Protein AF-A0AAJ5WYG4-F1 (afdb_monomer_lite)

Foldseek 3Di:
DDDDDDDDDPPPPPPPPPPPPPPVPPPPPCDPDNVVLCPDPCNVVVVVVVCVVVVVVVVVVCLVVQHWDWDDDPQFIWTAGNVGDIDTPGDHDDDPPPDDDDDDPPDPDDDDDD

Secondary structure (DSSP, 8-state):
--PPP--------------------------SSTHHHHTSTTHHHHHHHHHHHHHHHHHHHHHHTT--EEEEETTEEEEE-TTS-EEEEES-------------------PPP-

pLDDT: mean 73.59, std 15.62, range [41.97, 93.62]

Structure (mmCIF, N/CA/C/O backbone):
data_AF-A0AAJ5WYG4-F1
#
_entry.id   AF-A0AAJ5WYG4-F1
#
loop_
_atom_site.group_PDB
_atom_site.id
_atom_site.type_symbol
_atom_site.label_atom_id
_atom_site.label_alt_id
_atom_site.label_comp_id
_atom_site.label_asym_id
_atom_site.label_entity_id
_atom_site.label_seq_id
_atom_site.pdbx_PDB_ins_code
_atom_site.Cartn_x
_atom_site.Cartn_y
_atom_site.Cartn_z
_atom_site.occupancy
_atom_site.B_iso_or_equiv
_atom_site.auth_seq_id
_atom_site.auth_comp_id
_atom_site.auth_asym_id
_atom_site.auth_atom_id
_atom_site.pdbx_PDB_model_num
ATOM 1 N N . MET A 1 1 ? -17.170 55.492 40.297 1.00 50.03 1 MET A N 1
ATOM 2 C CA . MET A 1 1 ? -16.741 54.134 39.892 1.00 50.03 1 MET A CA 1
ATOM 3 C C . MET A 1 1 ? -16.591 54.115 38.374 1.00 50.03 1 MET A C 1
ATOM 5 O O . MET A 1 1 ? -17.582 54.307 37.685 1.00 50.03 1 MET A O 1
ATOM 9 N N . LYS A 1 2 ? -15.363 54.020 37.845 1.00 47.78 2 LYS A N 1
ATOM 10 C CA . LYS A 1 2 ? -15.080 54.011 36.395 1.00 47.78 2 LYS A CA 1
ATOM 11 C C . LYS A 1 2 ? -14.590 52.613 36.007 1.00 47.78 2 LYS A C 1
ATOM 13 O O . LYS A 1 2 ? -13.572 52.162 36.518 1.00 47.78 2 LYS A O 1
ATOM 18 N N . SER A 1 3 ? -15.332 51.925 35.146 1.00 52.28 3 SER A N 1
ATOM 19 C CA . SER A 1 3 ? -15.020 50.584 34.635 1.00 52.28 3 SER A CA 1
ATOM 20 C C . SER A 1 3 ? -13.840 50.601 33.646 1.00 52.28 3 SER A C 1
ATOM 22 O O . SER A 1 3 ? -13.768 51.518 32.820 1.00 52.28 3 SER A O 1
ATOM 24 N N . PRO A 1 4 ? -12.937 49.601 33.650 1.00 57.28 4 PRO A N 1
ATOM 25 C CA . PRO A 1 4 ? -11.819 49.568 32.714 1.00 57.28 4 PRO A CA 1
ATOM 26 C C . PRO A 1 4 ? -12.264 49.090 31.322 1.00 57.28 4 PRO A C 1
ATOM 28 O O . PRO A 1 4 ? -12.949 48.079 31.165 1.00 57.28 4 PRO A O 1
ATOM 31 N N . LYS A 1 5 ? -11.847 49.832 30.290 1.00 57.03 5 LYS A N 1
ATOM 32 C CA . LYS A 1 5 ? -12.065 49.509 28.873 1.00 57.03 5 LYS A CA 1
ATOM 33 C C . LYS A 1 5 ? -11.207 48.298 28.478 1.00 57.03 5 LYS A C 1
ATOM 35 O O . LYS A 1 5 ? -9.980 48.374 28.510 1.00 57.03 5 LYS A O 1
ATOM 40 N N . LYS A 1 6 ? -11.841 47.194 28.067 1.00 57.78 6 LYS A N 1
ATOM 41 C CA . LYS A 1 6 ? -11.163 46.019 27.492 1.00 57.78 6 LYS A CA 1
ATOM 42 C C . LYS A 1 6 ? -10.549 46.394 26.134 1.00 57.78 6 LYS A C 1
ATOM 44 O O . LYS A 1 6 ? -11.273 46.719 25.196 1.00 57.78 6 LYS A O 1
ATOM 49 N N . LYS A 1 7 ? -9.217 46.355 26.021 1.00 57.75 7 LYS A N 1
ATOM 50 C CA . LYS A 1 7 ? -8.502 46.464 24.738 1.00 57.75 7 LYS A CA 1
ATOM 51 C C . LYS A 1 7 ? -8.724 45.173 23.945 1.00 57.75 7 LYS A C 1
ATOM 53 O O . LYS A 1 7 ? -8.256 44.112 24.341 1.00 57.75 7 LYS A O 1
ATOM 58 N N . ILE A 1 8 ? -9.450 45.266 22.835 1.00 58.16 8 ILE A N 1
ATOM 59 C CA . ILE A 1 8 ? -9.637 44.162 21.888 1.00 58.16 8 ILE A CA 1
ATOM 60 C C . ILE A 1 8 ? -8.329 43.997 21.107 1.00 58.16 8 ILE A C 1
ATOM 62 O O . ILE A 1 8 ? -7.976 44.838 20.279 1.00 58.16 8 ILE A O 1
ATOM 66 N N . LEU A 1 9 ? -7.596 42.923 21.397 1.00 53.19 9 LEU A N 1
ATOM 67 C CA . LEU A 1 9 ? -6.399 42.527 20.665 1.00 53.19 9 LEU A CA 1
ATOM 68 C C . LEU A 1 9 ? -6.826 42.026 19.274 1.00 53.19 9 LEU A C 1
ATOM 70 O O . LEU A 1 9 ? -7.353 40.923 19.131 1.00 53.19 9 LEU A O 1
ATOM 74 N N . LYS A 1 10 ? -6.639 42.851 18.239 1.00 51.38 10 LYS A N 1
ATOM 75 C CA . LYS A 1 10 ? -6.858 42.444 16.845 1.00 51.38 10 LYS A CA 1
ATOM 76 C C . LYS A 1 10 ? -5.777 41.426 16.465 1.00 51.38 10 LYS A C 1
ATOM 78 O O . LYS A 1 10 ? -4.656 41.812 16.155 1.00 51.38 10 LYS A O 1
ATOM 83 N N . LYS A 1 11 ? -6.106 40.128 16.495 1.00 52.16 11 LYS A N 1
ATOM 84 C CA . LYS A 1 11 ? -5.281 39.074 15.885 1.00 52.16 11 LYS A CA 1
ATOM 85 C C . LYS A 1 11 ? -5.208 39.332 14.380 1.00 52.16 11 LYS A C 1
ATOM 87 O O . LYS A 1 11 ? -6.171 39.114 13.646 1.00 52.16 11 LYS A O 1
ATOM 92 N N . SER A 1 12 ? -4.064 39.835 13.942 1.00 49.62 12 SER A N 1
ATOM 93 C CA . SER A 1 12 ? -3.643 39.917 12.551 1.00 49.62 12 SER A CA 1
ATOM 94 C C . SER A 1 12 ? -3.673 38.514 11.942 1.00 49.62 12 SER A C 1
ATOM 96 O O . SER A 1 12 ? -2.867 37.651 12.275 1.00 49.62 12 SER A O 1
ATOM 98 N N . ARG A 1 13 ? -4.641 38.270 11.053 1.00 53.75 13 ARG A N 1
ATOM 99 C CA . ARG A 1 13 ? -4.639 37.100 10.171 1.00 53.75 13 ARG A CA 1
ATOM 100 C C . ARG A 1 13 ? -3.466 37.267 9.209 1.00 53.75 13 ARG A C 1
ATOM 102 O O . ARG A 1 13 ? -3.569 38.018 8.239 1.00 53.75 13 ARG A O 1
ATOM 109 N N . SER A 1 14 ? -2.345 36.612 9.497 1.00 55.81 14 SER A N 1
ATOM 110 C CA . SER A 1 14 ? -1.275 36.429 8.525 1.00 55.81 14 SER A CA 1
ATOM 111 C C . SER A 1 14 ? -1.871 35.689 7.329 1.00 55.81 14 SER A C 1
ATOM 113 O O . SER A 1 14 ? -2.260 34.525 7.405 1.00 55.81 14 SER A O 1
ATOM 115 N N . ARG A 1 15 ? -2.018 36.409 6.215 1.00 54.75 15 ARG A N 1
ATOM 116 C CA . ARG A 1 15 ? -2.315 35.819 4.913 1.00 54.75 15 ARG A CA 1
ATOM 117 C C . ARG A 1 15 ? -1.108 34.964 4.539 1.00 54.75 15 ARG A C 1
ATOM 119 O O . ARG A 1 15 ? -0.155 35.478 3.957 1.00 54.75 15 ARG A O 1
ATOM 126 N N . LEU A 1 16 ? -1.132 33.679 4.895 1.00 58.66 16 LEU A N 1
ATOM 127 C CA . LEU A 1 16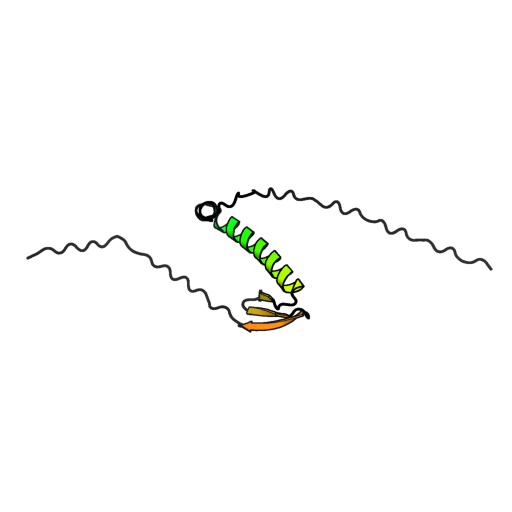 ? -0.290 32.694 4.232 1.00 58.66 16 LEU A CA 1
ATOM 128 C C . LEU A 1 16 ? -0.687 32.724 2.756 1.00 58.66 16 LEU A C 1
ATOM 130 O O . LEU A 1 16 ? -1.738 32.219 2.366 1.00 58.66 16 LEU A O 1
ATOM 134 N N . LYS A 1 17 ? 0.136 33.395 1.946 1.00 53.12 17 LYS A N 1
ATOM 135 C CA . LYS A 1 17 ? 0.131 33.232 0.499 1.00 53.12 17 LYS A CA 1
ATOM 136 C C . LYS A 1 17 ? 0.457 31.765 0.248 1.00 53.12 17 LYS A C 1
ATOM 138 O O . LYS A 1 17 ? 1.612 31.363 0.364 1.00 53.12 17 LYS A O 1
ATOM 143 N N . GLY A 1 18 ? -0.576 30.974 -0.029 1.00 46.84 18 GLY A N 1
ATOM 144 C CA . GLY A 1 18 ? -0.423 29.632 -0.562 1.00 46.84 18 GLY A CA 1
ATOM 145 C C . GLY A 1 18 ? 0.423 29.735 -1.821 1.00 46.84 18 GLY A C 1
ATOM 146 O O . GLY A 1 18 ? -0.003 30.301 -2.825 1.00 46.84 18 GLY A O 1
ATOM 147 N N . ARG A 1 19 ? 1.663 29.263 -1.726 1.00 51.03 19 ARG A N 1
ATOM 148 C CA . ARG A 1 19 ? 2.535 29.038 -2.868 1.00 51.03 19 ARG A CA 1
ATOM 149 C C . ARG A 1 19 ? 1.895 27.887 -3.635 1.00 51.03 19 ARG A C 1
ATOM 151 O O . ARG A 1 19 ? 2.098 26.733 -3.278 1.00 51.03 19 ARG A O 1
ATOM 158 N N . ILE A 1 20 ? 1.059 28.215 -4.617 1.00 54.22 20 ILE A N 1
ATOM 159 C CA . ILE A 1 20 ? 0.544 27.250 -5.586 1.00 54.22 20 ILE A CA 1
ATOM 160 C C . ILE A 1 20 ? 1.769 26.802 -6.375 1.00 54.22 20 ILE A C 1
ATOM 162 O O . ILE A 1 20 ? 2.241 27.492 -7.277 1.00 54.22 20 ILE A O 1
ATOM 166 N N . GLN A 1 21 ? 2.364 25.694 -5.942 1.00 51.75 21 GLN A N 1
ATOM 167 C CA . GLN A 1 21 ? 3.281 24.951 -6.780 1.00 51.75 21 GLN A CA 1
ATOM 168 C C . GLN A 1 21 ? 2.413 24.399 -7.906 1.00 51.75 21 GLN A C 1
ATOM 170 O O . GLN A 1 21 ? 1.632 23.476 -7.695 1.00 51.75 21 GLN A O 1
ATOM 175 N N . HIS A 1 22 ? 2.484 25.027 -9.079 1.00 41.97 22 HIS A N 1
ATOM 176 C CA . HIS A 1 22 ? 2.071 24.388 -10.318 1.00 41.97 22 HIS A CA 1
ATOM 177 C C . HIS A 1 22 ? 2.994 23.181 -10.508 1.00 41.97 22 HIS A C 1
ATOM 179 O O . HIS A 1 22 ? 4.046 23.284 -11.131 1.00 41.97 22 HIS A O 1
ATOM 185 N N . SER A 1 23 ? 2.629 22.046 -9.912 1.00 50.38 23 SER A N 1
ATOM 186 C CA . SER A 1 23 ? 3.061 20.751 -10.410 1.00 50.38 23 SER A CA 1
ATOM 187 C C . SER A 1 23 ? 2.519 20.679 -11.828 1.00 50.38 23 SER A C 1
ATOM 189 O O . SER A 1 23 ? 1.303 20.662 -12.029 1.00 50.38 23 SER A O 1
ATOM 191 N N . SER A 1 24 ? 3.408 20.751 -12.809 1.00 52.16 24 SER A N 1
ATOM 192 C CA . SER A 1 24 ? 3.105 20.458 -14.200 1.00 52.16 24 SER A CA 1
ATOM 193 C C . SER A 1 24 ? 2.625 19.013 -14.262 1.00 52.16 24 SER A C 1
ATOM 195 O O . SER A 1 24 ? 3.427 18.101 -14.442 1.00 52.16 24 SER A O 1
ATOM 197 N N . SER A 1 25 ? 1.333 18.789 -14.027 1.00 55.19 25 SER A N 1
ATOM 198 C CA . SER A 1 25 ? 0.713 17.489 -14.213 1.00 55.19 25 SER A CA 1
ATOM 199 C C . SER A 1 25 ? 0.819 17.183 -15.700 1.00 55.19 25 SER A C 1
ATOM 201 O O . SER A 1 25 ? 0.023 17.691 -16.493 1.00 55.19 25 SER A O 1
ATOM 203 N N . ARG A 1 26 ? 1.847 16.421 -16.088 1.00 58.97 26 ARG A N 1
ATOM 204 C CA . ARG A 1 26 ? 1.870 15.730 -17.374 1.00 58.97 26 ARG A CA 1
ATOM 205 C C . ARG A 1 26 ? 0.618 14.863 -17.380 1.00 58.97 26 ARG A C 1
ATOM 207 O O . ARG A 1 26 ? 0.526 13.877 -16.658 1.00 58.97 26 ARG A O 1
ATOM 214 N N . GLN A 1 27 ? -0.399 15.316 -18.103 1.00 58.69 27 GLN A N 1
ATOM 215 C CA . GLN A 1 27 ? -1.613 14.548 -18.316 1.00 58.69 27 GLN A CA 1
ATOM 216 C C . GLN A 1 27 ? -1.249 13.446 -19.304 1.00 58.69 27 GLN A C 1
ATOM 218 O O . GLN A 1 27 ? -1.302 13.646 -20.514 1.00 58.69 27 GLN A O 1
ATOM 223 N N . TYR A 1 28 ? -0.798 12.308 -18.784 1.00 59.00 28 TYR A N 1
ATOM 224 C CA . TYR A 1 28 ? -0.674 11.101 -19.582 1.00 59.00 28 TYR A CA 1
ATOM 225 C C . TYR A 1 28 ? -2.096 10.687 -19.969 1.00 59.00 28 TYR A C 1
ATOM 227 O O . TYR A 1 28 ? -2.920 10.372 -19.108 1.00 59.00 28 TYR A O 1
ATOM 235 N N . LEU A 1 29 ? -2.418 10.778 -21.261 1.00 57.16 29 LEU A N 1
ATOM 236 C CA . LEU A 1 29 ? -3.614 10.157 -21.816 1.00 57.16 29 LEU A CA 1
ATOM 237 C C . LEU A 1 29 ? -3.403 8.651 -21.692 1.00 57.16 29 LEU A C 1
ATOM 239 O O . LEU A 1 29 ? -2.723 8.052 -22.513 1.00 57.16 29 LEU A O 1
ATOM 243 N N . VAL A 1 30 ? -3.924 8.069 -20.615 1.00 56.47 30 VAL A N 1
ATOM 244 C CA . VAL A 1 30 ? -3.864 6.628 -20.386 1.00 56.47 30 VAL A CA 1
ATOM 245 C C . VAL A 1 30 ? -4.748 5.973 -21.447 1.00 56.47 30 VAL A C 1
ATOM 247 O O . VAL A 1 30 ? -5.978 6.073 -21.399 1.00 56.47 30 VAL A O 1
ATOM 250 N N . SER A 1 31 ? -4.117 5.376 -22.454 1.00 60.34 31 S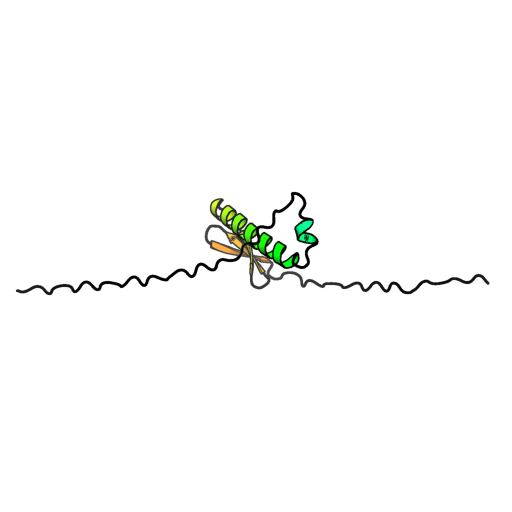ER A N 1
ATOM 251 C CA . SER A 1 31 ? -4.753 4.443 -23.379 1.00 60.34 31 SER A CA 1
ATOM 252 C C . SER A 1 31 ? -5.336 3.264 -22.582 1.00 60.34 31 SER A C 1
ATOM 254 O O . SER A 1 31 ? -4.940 2.999 -21.449 1.00 60.34 31 SER A O 1
ATOM 256 N N . ARG A 1 32 ? -6.361 2.585 -23.121 1.00 64.19 32 ARG A N 1
ATOM 257 C CA . ARG A 1 32 ? -7.042 1.479 -22.407 1.00 64.19 32 ARG A CA 1
ATOM 258 C C . ARG A 1 32 ? -6.089 0.353 -21.990 1.00 64.19 32 ARG A C 1
ATOM 260 O O . ARG A 1 32 ? -6.379 -0.321 -21.006 1.00 64.19 32 ARG A O 1
ATOM 267 N N . ASP A 1 33 ? -4.991 0.203 -22.720 1.00 71.75 33 ASP A N 1
ATOM 268 C CA . ASP A 1 33 ? -3.907 -0.718 -22.423 1.00 71.75 33 ASP A CA 1
ATOM 269 C C . ASP A 1 33 ? -2.717 0.118 -21.945 1.00 71.75 33 ASP A C 1
ATOM 271 O O . ASP A 1 33 ? -2.248 0.996 -22.658 1.00 71.75 33 ASP A O 1
ATOM 275 N N . PHE A 1 34 ? -2.242 -0.118 -20.722 1.00 73.00 34 PHE A N 1
ATOM 276 C CA . PHE A 1 34 ? -1.196 0.671 -20.050 1.00 73.00 34 PHE A CA 1
ATOM 277 C C . PHE A 1 34 ? 0.202 0.580 -20.708 1.00 73.00 34 PHE A C 1
ATOM 279 O O . PHE A 1 34 ? 1.190 0.997 -20.103 1.00 73.00 34 PHE A O 1
ATOM 286 N N . SER A 1 35 ? 0.296 0.076 -21.943 1.00 77.00 35 SER A N 1
ATOM 287 C CA . SER A 1 35 ? 1.540 -0.141 -22.690 1.00 77.00 35 SER A CA 1
ATOM 288 C C . SER A 1 35 ? 2.369 1.133 -22.827 1.00 77.00 35 SER A C 1
ATOM 290 O O . SER A 1 35 ? 3.577 1.113 -22.618 1.00 77.00 35 SER A O 1
ATOM 292 N N . ASP A 1 36 ? 1.715 2.270 -23.074 1.00 72.56 36 ASP A N 1
ATOM 293 C CA . ASP A 1 36 ? 2.402 3.553 -23.271 1.00 72.56 36 ASP A CA 1
A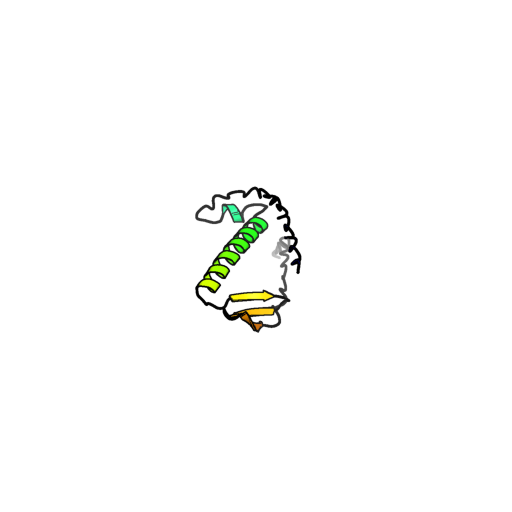TOM 294 C C . ASP A 1 36 ? 3.124 4.039 -22.002 1.00 72.56 36 ASP A C 1
ATOM 296 O O . ASP A 1 36 ? 4.078 4.815 -22.074 1.00 72.56 36 ASP A O 1
ATOM 300 N N . VAL A 1 37 ? 2.659 3.603 -20.826 1.00 74.81 37 VAL A N 1
ATOM 301 C CA . VAL A 1 37 ? 3.272 3.931 -19.536 1.00 74.81 37 VAL A CA 1
ATOM 302 C C . VAL A 1 37 ? 4.411 2.965 -19.224 1.00 74.81 37 VAL A C 1
ATOM 304 O O . VAL A 1 37 ? 5.451 3.413 -18.746 1.00 74.81 37 VAL A O 1
ATOM 307 N N . GLU A 1 38 ? 4.232 1.672 -19.505 1.00 75.88 38 GLU A N 1
ATOM 308 C CA . GLU A 1 38 ? 5.198 0.609 -19.193 1.00 75.88 38 GLU A CA 1
ATOM 309 C C . GLU A 1 38 ? 6.472 0.676 -20.046 1.00 75.88 38 GLU A C 1
ATOM 311 O O . GLU A 1 38 ? 7.558 0.431 -19.524 1.00 75.88 38 GLU A O 1
ATOM 316 N N . ASP A 1 39 ? 6.358 1.076 -21.315 1.00 80.44 39 ASP A N 1
ATOM 317 C CA . ASP A 1 39 ? 7.492 1.158 -22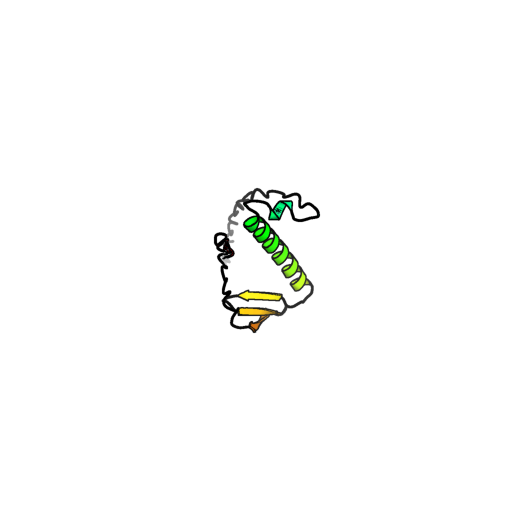.248 1.00 80.44 39 ASP A CA 1
ATOM 318 C C . ASP A 1 39 ? 8.309 2.461 -22.117 1.00 80.44 39 ASP A C 1
ATOM 320 O O . ASP A 1 39 ? 9.310 2.654 -22.813 1.00 80.44 39 ASP A O 1
ATOM 324 N N . SER A 1 40 ? 7.896 3.384 -21.242 1.00 80.88 40 SER A N 1
ATOM 325 C CA . SER A 1 40 ? 8.582 4.667 -21.062 1.00 80.88 40 SER A CA 1
ATOM 326 C C . SER A 1 40 ? 9.822 4.550 -20.165 1.00 80.88 40 SER A C 1
ATOM 328 O O . SER A 1 40 ? 9.852 3.785 -19.205 1.00 80.88 40 SER A O 1
ATOM 330 N N . GLU A 1 41 ? 10.853 5.359 -20.424 1.00 82.25 41 GLU A N 1
ATOM 331 C CA . GLU A 1 41 ? 12.050 5.413 -19.561 1.00 82.25 41 GLU A CA 1
ATOM 332 C C . GLU A 1 41 ? 11.699 5.815 -18.112 1.00 82.25 41 GLU A C 1
ATOM 334 O O . GLU A 1 41 ? 12.318 5.342 -17.158 1.00 82.25 41 GLU A O 1
ATOM 339 N N . ASP A 1 42 ? 10.642 6.620 -17.957 1.00 83.75 42 ASP A N 1
ATOM 340 C CA . ASP A 1 42 ? 10.106 7.103 -16.681 1.00 83.75 42 ASP A CA 1
ATOM 341 C C . ASP A 1 42 ? 8.997 6.186 -16.110 1.00 83.75 42 ASP A C 1
ATOM 343 O O . ASP A 1 42 ? 8.328 6.556 -15.138 1.00 83.75 42 ASP A O 1
ATOM 347 N N . ALA A 1 43 ? 8.778 4.991 -16.680 1.00 83.81 43 ALA A N 1
ATOM 348 C CA . ALA A 1 43 ? 7.651 4.106 -16.357 1.00 83.81 43 ALA A CA 1
ATOM 349 C C . ALA A 1 43 ? 7.496 3.876 -14.854 1.00 83.81 43 ALA A C 1
ATOM 351 O O . ALA A 1 43 ? 6.404 3.986 -14.294 1.00 83.81 43 ALA A O 1
ATOM 352 N N . PHE A 1 44 ? 8.611 3.610 -14.174 1.00 84.62 44 PHE A N 1
ATOM 353 C CA . PHE A 1 44 ? 8.621 3.375 -12.737 1.00 84.62 44 PHE A CA 1
ATOM 354 C C . PHE A 1 44 ? 8.101 4.579 -11.940 1.00 84.62 44 PHE A C 1
ATOM 356 O O . PHE A 1 44 ? 7.328 4.406 -10.995 1.00 84.62 44 PHE A O 1
ATOM 363 N N . GLU A 1 45 ? 8.498 5.798 -12.309 1.00 87.06 45 GLU A N 1
ATOM 364 C CA . GLU A 1 45 ? 8.060 7.013 -11.618 1.00 87.06 45 GLU A CA 1
ATOM 365 C C . GLU A 1 45 ? 6.576 7.283 -11.862 1.00 87.06 45 GLU A C 1
ATOM 367 O O . GLU A 1 45 ? 5.838 7.578 -10.917 1.00 87.06 45 GLU A O 1
ATOM 372 N N . ILE A 1 46 ? 6.124 7.097 -13.104 1.00 85.88 46 ILE A N 1
ATOM 373 C CA . ILE A 1 46 ? 4.725 7.290 -13.496 1.00 85.88 46 ILE A CA 1
ATOM 374 C C . ILE A 1 46 ? 3.827 6.280 -12.773 1.00 85.88 46 ILE A C 1
ATOM 376 O O . ILE A 1 46 ? 2.846 6.667 -12.137 1.00 85.88 46 ILE A O 1
ATOM 380 N N . ILE A 1 47 ? 4.180 4.992 -12.797 1.00 86.50 47 ILE A N 1
ATOM 381 C CA . ILE A 1 47 ? 3.430 3.932 -12.107 1.00 86.50 47 ILE A CA 1
ATOM 382 C C . ILE A 1 47 ? 3.388 4.203 -10.604 1.00 86.50 47 ILE A C 1
ATOM 384 O O . ILE A 1 47 ? 2.341 4.054 -9.973 1.00 86.50 47 ILE A O 1
ATOM 388 N N . LYS A 1 48 ? 4.499 4.652 -10.014 1.00 88.06 48 LYS A N 1
ATOM 389 C CA . LYS A 1 48 ? 4.558 5.005 -8.594 1.00 88.06 48 LYS A CA 1
ATOM 390 C C . LYS A 1 48 ? 3.623 6.166 -8.251 1.00 88.06 48 LYS A C 1
ATOM 392 O O . LYS A 1 48 ? 2.951 6.115 -7.218 1.00 88.06 48 LYS A O 1
ATOM 397 N N . GLU A 1 49 ? 3.556 7.200 -9.085 1.00 88.88 49 GLU A N 1
ATOM 398 C CA . GLU A 1 49 ? 2.642 8.330 -8.887 1.00 88.88 49 GLU A CA 1
ATOM 399 C C . GLU A 1 49 ? 1.172 7.905 -9.035 1.00 88.88 49 GLU A C 1
ATOM 401 O O . GLU A 1 49 ? 0.334 8.232 -8.184 1.00 88.88 49 GLU A O 1
ATOM 406 N N . LEU A 1 50 ? 0.860 7.104 -10.056 1.00 87.62 50 LEU A N 1
ATOM 407 C CA . LEU A 1 50 ? -0.473 6.537 -10.270 1.00 87.62 50 LEU A CA 1
ATOM 408 C C . LEU A 1 50 ? -0.905 5.652 -9.093 1.00 87.62 50 LEU A C 1
ATOM 410 O O . LEU A 1 50 ? -1.992 5.831 -8.546 1.00 87.62 50 LEU A O 1
ATOM 414 N N . ALA A 1 51 ? -0.032 4.763 -8.623 1.00 88.81 51 ALA A N 1
ATOM 415 C CA . ALA A 1 51 ? -0.300 3.926 -7.458 1.00 88.81 51 ALA A CA 1
ATOM 416 C C . ALA A 1 51 ? -0.514 4.767 -6.188 1.00 88.81 51 ALA A C 1
ATOM 418 O O . ALA A 1 51 ? -1.415 4.487 -5.396 1.00 88.81 51 ALA A O 1
ATOM 419 N N . ALA A 1 52 ? 0.266 5.837 -5.996 1.00 88.69 52 ALA A N 1
ATOM 420 C CA . ALA A 1 52 ? 0.118 6.724 -4.846 1.00 88.69 52 ALA A CA 1
ATOM 421 C C . ALA A 1 52 ? -1.210 7.499 -4.866 1.00 88.69 52 ALA A C 1
ATOM 423 O O . ALA A 1 52 ? -1.828 7.693 -3.815 1.00 88.69 52 ALA A O 1
ATOM 424 N N . THR A 1 53 ? -1.652 7.962 -6.036 1.00 90.38 53 THR A N 1
ATOM 425 C CA . THR A 1 53 ? -2.933 8.669 -6.183 1.00 90.38 53 THR A CA 1
ATOM 426 C C . THR A 1 53 ? -4.116 7.719 -6.009 1.00 90.38 53 THR A C 1
ATOM 428 O O . THR A 1 53 ? -4.987 7.995 -5.182 1.00 90.38 53 THR A O 1
ATOM 431 N N . ALA A 1 54 ? -4.101 6.565 -6.679 1.00 89.88 54 ALA A N 1
ATOM 432 C CA . ALA A 1 54 ? -5.120 5.528 -6.534 1.00 89.88 54 ALA A CA 1
ATOM 433 C C . ALA A 1 54 ? -5.221 5.026 -5.086 1.00 89.88 54 ALA A C 1
ATOM 435 O O . ALA A 1 54 ? -6.313 4.961 -4.522 1.00 89.88 54 ALA A O 1
ATOM 436 N N . GLY A 1 55 ? -4.078 4.767 -4.444 1.00 90.88 55 GLY A N 1
ATOM 437 C CA . GLY A 1 55 ? -4.014 4.347 -3.048 1.00 90.88 55 GLY A CA 1
ATOM 438 C C . GLY A 1 55 ? -4.637 5.370 -2.097 1.00 90.88 55 GLY A C 1
ATOM 439 O O . GLY A 1 55 ? -5.398 4.994 -1.210 1.00 90.88 55 GLY A O 1
ATOM 440 N N . LYS A 1 56 ? -4.391 6.674 -2.292 1.00 90.81 56 LYS A N 1
ATOM 441 C CA . LYS A 1 56 ? -5.024 7.730 -1.478 1.00 90.81 56 LYS A CA 1
ATOM 442 C C . LYS A 1 56 ? -6.545 7.740 -1.635 1.00 90.81 56 LYS A C 1
ATOM 444 O O . LYS A 1 56 ? -7.236 7.833 -0.619 1.00 90.81 56 LYS A O 1
ATOM 449 N N . SER A 1 57 ? -7.044 7.631 -2.866 1.00 93.00 57 SER A N 1
ATOM 450 C CA . SER A 1 57 ? -8.482 7.611 -3.160 1.00 93.00 57 SER A CA 1
ATOM 451 C C . SER A 1 57 ? -9.165 6.388 -2.556 1.00 93.00 57 SER A C 1
ATOM 453 O O . SER A 1 57 ? -10.060 6.546 -1.728 1.00 93.00 57 SER A O 1
ATOM 455 N N . ALA A 1 58 ? -8.662 5.185 -2.850 1.00 90.75 58 ALA A N 1
ATOM 456 C CA . ALA A 1 58 ? -9.194 3.931 -2.314 1.00 90.75 58 ALA A CA 1
ATOM 457 C C . ALA A 1 58 ? -9.229 3.946 -0.784 1.00 90.75 58 ALA A C 1
ATOM 459 O O . ALA A 1 58 ? -10.179 3.517 -0.131 1.00 90.75 58 ALA A O 1
ATOM 460 N N . ALA A 1 59 ? -8.189 4.506 -0.181 1.00 88.62 59 ALA A N 1
ATOM 461 C CA . ALA A 1 59 ? -8.089 4.545 1.252 1.00 88.62 59 ALA A CA 1
ATOM 462 C C . ALA A 1 59 ? -9.050 5.614 1.848 1.00 88.62 59 ALA A C 1
ATOM 464 O O . ALA A 1 59 ? -9.558 5.414 2.951 1.00 88.62 59 ALA A O 1
ATOM 465 N N . ALA A 1 60 ? -9.323 6.730 1.165 1.00 90.06 60 ALA A N 1
ATOM 466 C CA . ALA A 1 60 ? -10.355 7.687 1.583 1.00 90.06 60 ALA A CA 1
ATOM 467 C C . ALA A 1 60 ? -11.768 7.082 1.497 1.00 90.06 60 ALA A C 1
ATOM 469 O O . ALA A 1 60 ? -12.563 7.254 2.423 1.00 90.06 60 ALA A O 1
ATOM 470 N N . GLU A 1 61 ? -12.047 6.324 0.437 1.00 91.31 61 GLU A N 1
ATOM 471 C CA . GLU A 1 61 ? -13.303 5.591 0.249 1.00 91.31 61 GLU A CA 1
ATOM 472 C C . GLU A 1 61 ? -13.509 4.531 1.331 1.00 91.31 61 GLU A C 1
ATOM 474 O O . GLU A 1 61 ? -14.561 4.505 1.965 1.00 91.31 61 GLU A O 1
ATOM 479 N N . ALA A 1 62 ? -12.483 3.728 1.633 1.00 91.31 62 ALA A N 1
ATOM 480 C CA . ALA A 1 62 ? -12.534 2.742 2.712 1.00 91.31 62 ALA A CA 1
ATOM 481 C C . ALA A 1 62 ? -12.897 3.387 4.059 1.00 91.31 62 ALA A C 1
ATOM 483 O O . ALA A 1 62 ? -13.749 2.880 4.786 1.00 91.31 62 ALA A O 1
ATOM 484 N N . LYS A 1 63 ? -12.317 4.557 4.366 1.00 88.38 63 LYS A N 1
ATOM 485 C CA . LYS A 1 63 ? -12.655 5.310 5.582 1.00 88.38 63 LYS A CA 1
ATOM 486 C C . LYS A 1 63 ? -14.114 5.774 5.582 1.00 88.38 63 LYS A C 1
ATOM 488 O O . LYS A 1 63 ? -14.772 5.679 6.613 1.00 88.38 63 LYS A O 1
ATOM 493 N N . ALA A 1 64 ? -14.611 6.280 4.454 1.00 90.62 64 ALA A N 1
ATOM 494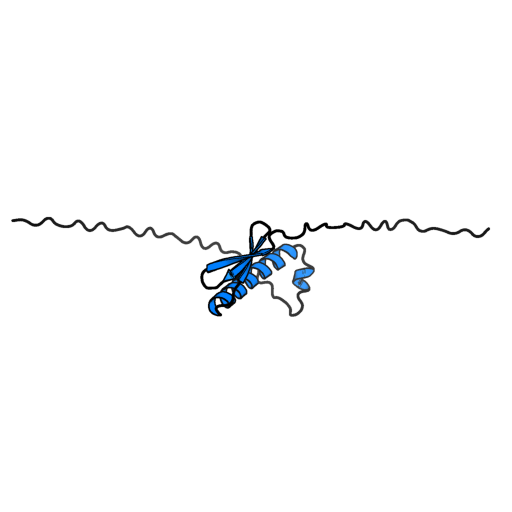 C CA . ALA A 1 64 ? -16.004 6.705 4.321 1.00 90.62 64 ALA A CA 1
ATOM 495 C C . ALA A 1 64 ? -16.985 5.525 4.440 1.00 90.62 64 ALA A C 1
ATOM 497 O O . ALA A 1 64 ? -18.057 5.677 5.019 1.00 90.62 64 ALA A O 1
ATOM 498 N N . ALA A 1 65 ? -16.592 4.348 3.951 1.00 93.06 65 ALA A N 1
ATOM 499 C CA . ALA A 1 65 ? -17.358 3.109 4.040 1.00 93.06 65 ALA A CA 1
ATOM 500 C C . ALA A 1 65 ? -17.269 2.418 5.415 1.00 93.06 65 ALA A C 1
ATOM 502 O O . ALA A 1 65 ? -17.916 1.394 5.621 1.00 93.06 65 ALA A O 1
ATOM 503 N N . GLY A 1 66 ? -16.468 2.937 6.354 1.00 92.31 66 GLY A N 1
ATOM 504 C CA . GLY A 1 66 ? -16.250 2.290 7.651 1.00 92.31 66 GLY A CA 1
ATOM 505 C C . GLY A 1 66 ? -15.502 0.958 7.541 1.00 92.31 66 GLY A C 1
ATOM 506 O O . GLY A 1 66 ? -15.672 0.085 8.389 1.00 92.31 66 GLY A O 1
ATOM 507 N N . LEU A 1 67 ? -14.679 0.791 6.506 1.00 92.62 67 LEU A N 1
ATOM 508 C CA . LEU A 1 67 ? -13.849 -0.389 6.308 1.00 92.62 67 LEU A CA 1
ATOM 509 C C . LEU A 1 67 ? -12.466 -0.188 6.944 1.00 92.62 67 LEU A C 1
ATOM 511 O O . LEU A 1 67 ? -11.917 0.921 6.898 1.00 92.62 67 LEU A O 1
ATOM 515 N N . PRO A 1 68 ? -11.876 -1.245 7.526 1.00 92.31 68 PRO A N 1
ATOM 516 C CA . PRO A 1 68 ? -10.502 -1.191 7.992 1.00 92.31 68 PRO A CA 1
ATOM 517 C C . PRO A 1 68 ? -9.533 -1.054 6.809 1.00 92.31 68 PRO A C 1
ATOM 519 O O . PRO A 1 68 ? -9.810 -1.486 5.689 1.00 92.31 68 PRO A O 1
ATOM 522 N N . ARG A 1 69 ? -8.382 -0.428 7.055 1.00 92.19 69 ARG A N 1
ATOM 523 C CA . ARG A 1 69 ? -7.347 -0.140 6.054 1.00 92.19 69 ARG A CA 1
ATOM 524 C C . ARG A 1 69 ? -6.076 -0.885 6.418 1.00 92.19 69 ARG A C 1
ATOM 526 O O . ARG A 1 69 ? -5.610 -0.775 7.546 1.00 92.19 69 ARG A O 1
ATOM 533 N N . THR A 1 70 ? -5.487 -1.582 5.459 1.00 91.56 70 THR A N 1
ATOM 534 C CA . THR A 1 70 ? -4.191 -2.249 5.621 1.00 91.56 70 THR A CA 1
ATOM 535 C C . THR A 1 70 ? -3.079 -1.423 4.993 1.00 91.56 70 THR A C 1
ATOM 537 O O . THR A 1 70 ? -3.200 -1.008 3.840 1.00 91.56 70 THR A O 1
ATOM 540 N N . PHE A 1 71 ? -1.985 -1.199 5.715 1.00 89.75 71 PHE A N 1
ATOM 541 C CA . PHE A 1 71 ? -0.797 -0.532 5.179 1.00 89.75 71 PHE A CA 1
ATOM 542 C C . PHE A 1 71 ? 0.479 -1.019 5.863 1.00 89.75 71 PHE A C 1
ATOM 544 O O . PHE A 1 71 ? 0.440 -1.630 6.926 1.00 89.75 71 PHE A O 1
ATOM 551 N N . VAL A 1 72 ? 1.623 -0.730 5.245 1.00 90.00 72 VAL A N 1
ATOM 552 C CA . VAL A 1 72 ? 2.941 -1.066 5.791 1.00 90.00 72 VAL A CA 1
ATOM 553 C C . VAL A 1 72 ? 3.511 0.131 6.552 1.00 90.00 72 VAL A C 1
ATOM 555 O O . VAL A 1 72 ? 3.518 1.250 6.033 1.00 90.00 72 VAL A O 1
ATOM 558 N N . ARG A 1 73 ? 4.014 -0.100 7.767 1.00 88.50 73 ARG A N 1
ATOM 559 C CA . ARG A 1 73 ? 4.783 0.868 8.567 1.00 88.50 73 ARG A CA 1
ATOM 560 C C . ARG A 1 73 ? 5.877 0.110 9.317 1.00 88.50 73 ARG A C 1
ATOM 562 O O . ARG A 1 73 ? 5.600 -0.950 9.862 1.00 88.50 73 ARG A O 1
ATOM 569 N N . ASP A 1 74 ? 7.103 0.631 9.321 1.00 87.62 74 ASP A N 1
ATOM 570 C CA . ASP A 1 74 ? 8.239 0.069 10.074 1.00 87.62 74 ASP A CA 1
ATOM 571 C C . ASP A 1 74 ? 8.419 -1.453 9.887 1.00 87.62 74 ASP A C 1
ATOM 573 O O . ASP A 1 74 ? 8.571 -2.212 10.839 1.00 87.62 74 ASP A O 1
ATOM 577 N N . ASN A 1 75 ? 8.364 -1.905 8.627 1.00 85.81 75 ASN A N 1
ATOM 578 C CA . ASN A 1 75 ? 8.472 -3.314 8.219 1.00 85.81 75 ASN A CA 1
ATOM 579 C C . ASN A 1 75 ? 7.365 -4.257 8.736 1.00 85.81 75 ASN A C 1
ATOM 581 O O . ASN A 1 75 ? 7.493 -5.476 8.630 1.00 85.81 75 ASN A O 1
ATOM 585 N N . SER A 1 76 ? 6.275 -3.694 9.256 1.00 88.12 76 SER A N 1
ATOM 586 C CA . SER A 1 76 ? 5.099 -4.415 9.741 1.00 88.12 76 SER A CA 1
ATOM 587 C C . SER A 1 76 ? 3.874 -4.106 8.882 1.00 88.12 76 SER A C 1
ATOM 589 O O . SER A 1 76 ? 3.718 -2.993 8.370 1.00 88.12 76 SER A O 1
ATOM 591 N N . ILE A 1 77 ? 2.982 -5.084 8.743 1.00 90.00 77 ILE A N 1
ATOM 592 C CA . ILE A 1 77 ? 1.659 -4.914 8.138 1.00 90.00 77 ILE A CA 1
ATOM 593 C C . ILE A 1 77 ? 0.686 -4.527 9.251 1.00 90.00 77 ILE A C 1
ATOM 595 O O . ILE A 1 77 ? 0.456 -5.299 10.181 1.00 90.00 77 ILE A O 1
ATOM 599 N N . ILE A 1 78 ? 0.102 -3.336 9.144 1.00 91.94 78 ILE A N 1
ATOM 600 C CA . ILE A 1 78 ? -0.844 -2.780 10.111 1.00 91.94 78 ILE A CA 1
ATOM 601 C C . ILE A 1 78 ? -2.247 -2.773 9.507 1.00 91.94 78 ILE A C 1
ATOM 603 O O . ILE A 1 78 ? -2.454 -2.261 8.406 1.00 91.94 78 ILE A O 1
ATOM 607 N N . LEU A 1 79 ? -3.214 -3.291 10.260 1.00 93.56 79 LEU A N 1
ATOM 608 C CA . LEU A 1 79 ? -4.645 -3.120 10.051 1.00 93.56 79 LEU A CA 1
ATOM 609 C C . LEU A 1 79 ? -5.144 -1.975 10.932 1.00 93.56 79 LEU A C 1
ATOM 611 O O . LEU A 1 79 ? -5.096 -2.058 12.155 1.00 93.56 79 LEU A O 1
ATOM 615 N N . GLN A 1 80 ? -5.633 -0.902 10.325 1.00 93.38 80 GLN A N 1
ATOM 616 C CA . GLN A 1 80 ? -6.232 0.224 11.030 1.00 93.38 80 GLN A CA 1
ATOM 617 C C . GLN A 1 80 ? -7.749 0.198 10.871 1.00 93.38 80 GLN A C 1
ATOM 619 O O . GLN A 1 80 ? -8.271 0.307 9.761 1.00 93.38 80 GLN A O 1
ATOM 624 N N . TYR A 1 81 ? -8.456 0.108 11.988 1.00 93.25 81 TYR A N 1
ATOM 625 C CA . TYR A 1 81 ? -9.910 0.159 12.040 1.00 93.25 81 TYR A CA 1
ATOM 626 C C . TYR A 1 81 ? -10.430 1.608 11.945 1.00 93.25 81 TYR A C 1
ATOM 628 O O . TYR A 1 81 ? -9.695 2.563 12.220 1.00 93.25 81 TYR A O 1
ATOM 636 N N . PRO A 1 82 ? -11.711 1.814 11.585 1.00 89.38 82 PRO A N 1
ATOM 637 C CA . PRO A 1 82 ? -12.308 3.150 11.486 1.00 89.38 82 PRO A CA 1
ATOM 638 C C . PRO A 1 82 ? -12.324 3.940 12.803 1.00 89.38 82 PRO A C 1
ATOM 640 O O . PRO A 1 82 ? -12.351 5.170 12.774 1.00 89.38 82 PRO A O 1
ATOM 643 N N . ASP A 1 83 ? -12.304 3.248 13.947 1.00 90.81 83 ASP A N 1
ATOM 644 C CA . ASP A 1 83 ? -12.229 3.840 15.289 1.00 90.81 83 ASP A CA 1
ATOM 645 C C . ASP A 1 83 ? -10.808 4.302 15.667 1.00 90.81 83 ASP A C 1
ATOM 647 O O . ASP A 1 83 ? -10.611 4.908 16.721 1.00 90.81 83 ASP A O 1
ATOM 651 N N . GLY A 1 84 ? -9.824 4.054 14.797 1.00 86.94 84 GLY A N 1
ATOM 652 C CA . GLY A 1 84 ? -8.426 4.416 14.992 1.00 86.94 84 GLY A CA 1
ATOM 653 C C . GLY A 1 84 ? -7.601 3.361 15.725 1.00 86.94 84 GLY A C 1
ATOM 654 O O . GLY A 1 84 ? -6.417 3.604 15.955 1.00 86.94 84 GLY A O 1
ATOM 655 N N . LYS A 1 85 ? -8.173 2.200 16.076 1.00 92.44 85 LYS A N 1
ATOM 656 C CA . LYS A 1 85 ? -7.377 1.080 16.590 1.00 92.44 85 LYS A CA 1
ATOM 657 C C . LYS A 1 85 ? -6.469 0.538 15.495 1.00 92.44 85 LYS A C 1
ATOM 659 O O . LYS A 1 85 ? -6.893 0.384 14.351 1.00 92.44 85 LYS A O 1
ATOM 664 N N . GLU A 1 86 ? -5.233 0.237 15.864 1.00 93.62 86 GLU A N 1
ATOM 665 C CA . GLU A 1 86 ? -4.243 -0.389 14.992 1.00 93.62 86 GLU A CA 1
ATOM 666 C C . GLU A 1 86 ? -3.932 -1.794 15.524 1.00 93.62 86 GLU A C 1
ATOM 668 O O . GLU A 1 86 ? -3.723 -1.984 16.722 1.00 93.62 86 GLU A O 1
ATOM 673 N N . GLU A 1 87 ? -3.919 -2.771 14.626 1.00 92.31 87 GLU A N 1
ATOM 674 C CA . GLU A 1 87 ? -3.564 -4.163 14.881 1.00 92.31 87 GLU A CA 1
ATOM 675 C C . GLU A 1 87 ? -2.420 -4.552 13.943 1.00 92.31 87 GLU A C 1
ATOM 677 O O . GLU A 1 87 ? -2.455 -4.259 12.748 1.00 92.31 87 GLU A O 1
ATOM 682 N N . ILE A 1 88 ? -1.379 -5.186 14.478 1.00 91.38 88 ILE A N 1
ATOM 683 C CA . ILE A 1 88 ? -0.252 -5.670 13.678 1.00 91.38 88 ILE A CA 1
ATOM 684 C C . ILE A 1 88 ? -0.620 -7.067 13.177 1.00 91.38 88 ILE A C 1
ATOM 686 O O . ILE A 1 88 ? -0.704 -7.997 13.974 1.00 91.38 88 ILE A O 1
ATOM 690 N N . ILE A 1 89 ? -0.846 -7.202 11.867 1.00 87.50 89 ILE A N 1
ATOM 691 C CA . ILE A 1 89 ? -1.137 -8.493 11.223 1.00 87.50 89 ILE A CA 1
ATOM 692 C C . ILE A 1 89 ? 0.147 -9.316 11.119 1.00 87.50 89 ILE A C 1
ATOM 694 O O . ILE A 1 89 ? 0.159 -10.507 11.417 1.00 87.50 89 ILE A O 1
ATOM 698 N N . ASP A 1 90 ? 1.226 -8.671 10.679 1.00 80.31 90 ASP A N 1
ATOM 699 C CA . ASP A 1 90 ? 2.534 -9.294 10.536 1.00 80.31 90 ASP A CA 1
ATOM 700 C C . ASP A 1 90 ? 3.620 -8.300 10.940 1.00 80.31 90 ASP A C 1
ATOM 702 O O . ASP A 1 90 ? 3.564 -7.117 10.603 1.00 80.31 90 ASP A O 1
ATOM 706 N N . SER A 1 91 ? 4.598 -8.789 11.691 1.00 73.44 91 SER A N 1
ATOM 707 C CA . SER A 1 91 ? 5.671 -7.993 12.289 1.00 73.44 91 SER A CA 1
ATOM 708 C C . SER A 1 91 ? 6.925 -7.936 11.420 1.00 73.44 91 SER A C 1
ATOM 710 O O . SER A 1 91 ? 7.831 -7.151 11.706 1.00 73.44 91 SER A O 1
ATOM 712 N N . ARG A 1 92 ? 7.006 -8.761 10.365 1.00 73.44 92 ARG A N 1
ATOM 713 C CA . ARG A 1 92 ? 8.174 -8.778 9.487 1.00 73.44 92 ARG A CA 1
ATOM 714 C C . ARG A 1 92 ? 7.807 -9.170 8.063 1.00 73.44 92 ARG A C 1
ATOM 716 O O . ARG A 1 92 ? 7.568 -10.337 7.774 1.00 73.44 92 ARG A O 1
ATOM 723 N N . LEU A 1 93 ? 7.871 -8.201 7.152 1.00 71.69 93 LEU A N 1
ATOM 724 C CA . LEU A 1 93 ? 7.868 -8.507 5.722 1.00 71.69 93 LEU A CA 1
ATOM 725 C C . LEU A 1 93 ? 9.067 -9.412 5.380 1.00 71.69 93 LEU A C 1
ATOM 727 O O . LEU A 1 93 ? 10.162 -9.184 5.909 1.00 71.69 93 LEU A O 1
ATOM 731 N N . PRO A 1 94 ? 8.885 -10.437 4.527 1.00 71.94 94 PRO A N 1
ATOM 732 C CA . PRO A 1 94 ? 9.977 -11.306 4.119 1.00 71.94 94 PRO A CA 1
ATOM 733 C C . PRO A 1 94 ? 11.065 -10.488 3.423 1.00 71.94 94 PRO A C 1
ATOM 735 O O . PRO A 1 94 ? 10.775 -9.629 2.588 1.00 71.94 94 PRO A O 1
ATOM 738 N N . ASP A 1 95 ? 12.322 -10.784 3.753 1.00 72.69 95 ASP A N 1
ATOM 739 C CA . ASP A 1 95 ? 13.469 -10.203 3.067 1.00 72.69 95 ASP A CA 1
ATOM 740 C C . ASP A 1 95 ? 13.386 -10.615 1.584 1.00 72.69 95 ASP A C 1
ATOM 742 O O . ASP A 1 95 ? 13.428 -11.803 1.249 1.00 72.69 95 ASP A O 1
ATOM 746 N N . ILE A 1 96 ? 13.195 -9.642 0.685 1.00 70.75 96 ILE A N 1
ATOM 747 C CA . ILE A 1 96 ? 13.101 -9.900 -0.755 1.00 70.75 96 ILE A CA 1
ATOM 748 C C . ILE A 1 96 ? 14.499 -10.293 -1.242 1.00 70.75 96 ILE A C 1
ATOM 750 O O . ILE A 1 96 ? 15.314 -9.445 -1.602 1.00 70.75 96 ILE A O 1
ATOM 754 N N . ASN A 1 97 ? 14.790 -11.593 -1.255 1.00 62.03 97 ASN A N 1
ATOM 755 C CA . ASN A 1 97 ? 15.976 -12.125 -1.914 1.00 62.03 97 ASN A CA 1
ATOM 756 C C . ASN A 1 97 ? 15.771 -12.030 -3.429 1.00 62.03 97 ASN A C 1
ATOM 758 O O . ASN A 1 97 ? 15.193 -12.920 -4.054 1.00 62.03 97 ASN A O 1
ATOM 762 N N . VAL A 1 98 ? 16.223 -10.927 -4.026 1.00 66.38 98 VAL A N 1
ATOM 763 C CA . VAL A 1 98 ? 16.253 -10.766 -5.482 1.00 66.38 98 VAL A CA 1
ATOM 764 C C . VAL A 1 98 ? 17.363 -11.667 -6.029 1.00 66.38 98 VAL A C 1
ATOM 766 O O . VAL A 1 98 ? 18.540 -11.310 -6.025 1.00 66.38 98 VAL A O 1
ATOM 769 N N . PHE A 1 99 ? 17.004 -12.877 -6.458 1.00 61.75 99 PHE A N 1
ATOM 770 C CA . PHE A 1 99 ? 17.933 -13.772 -7.142 1.00 61.75 99 PHE A CA 1
ATOM 771 C C . PHE A 1 99 ? 18.140 -13.284 -8.578 1.00 61.75 99 PHE A C 1
ATOM 773 O O . PHE A 1 99 ? 17.275 -13.448 -9.437 1.00 61.75 99 PHE A O 1
ATOM 780 N N . PHE A 1 100 ? 19.301 -12.694 -8.854 1.00 60.75 100 PHE A N 1
ATOM 781 C CA . PHE A 1 100 ? 19.719 -12.395 -10.220 1.00 60.75 100 PHE A CA 1
ATOM 782 C C . PHE A 1 100 ? 20.259 -13.673 -10.873 1.00 60.75 100 PHE A C 1
ATOM 784 O O . PHE A 1 100 ? 21.335 -14.156 -10.518 1.00 60.75 100 PHE A O 1
ATOM 791 N N . PHE A 1 101 ? 19.532 -14.224 -11.846 1.00 58.28 101 PHE A N 1
ATOM 792 C CA . PHE A 1 101 ? 20.074 -15.261 -12.721 1.00 58.28 101 PHE A CA 1
ATOM 793 C C . PHE A 1 101 ? 20.853 -14.597 -13.858 1.00 58.28 101 PHE A C 1
ATOM 795 O O . PHE A 1 101 ? 20.271 -14.019 -14.773 1.00 58.28 101 PHE A O 1
ATOM 802 N N . SER A 1 102 ? 22.182 -14.689 -13.811 1.00 59.22 102 SER A N 1
ATOM 803 C CA . SER A 1 102 ? 23.022 -14.393 -14.973 1.00 59.22 102 SER A CA 1
ATOM 804 C C . SER A 1 102 ? 22.974 -15.589 -15.923 1.00 59.22 102 SER A C 1
ATOM 806 O O . SER A 1 102 ? 23.557 -16.642 -15.653 1.00 59.22 102 SER A O 1
ATOM 808 N N . VAL A 1 103 ? 22.240 -15.455 -17.027 1.00 64.31 103 VAL A N 1
ATOM 809 C CA . VAL A 1 103 ? 22.286 -16.427 -18.122 1.00 64.31 103 VAL A CA 1
ATOM 810 C C . VAL A 1 103 ? 23.550 -16.130 -18.921 1.00 64.31 103 VAL A C 1
ATOM 812 O O . VAL A 1 103 ? 23.616 -15.111 -19.595 1.00 64.31 103 VAL A O 1
ATOM 815 N N . ASN A 1 104 ? 24.562 -16.999 -18.846 1.00 68.62 104 ASN A N 1
ATOM 816 C CA . ASN A 1 104 ? 25.736 -16.916 -19.718 1.00 68.62 104 ASN A CA 1
ATOM 817 C C . ASN A 1 104 ? 25.366 -17.459 -21.113 1.00 68.62 104 ASN A C 1
ATOM 819 O O . ASN A 1 104 ? 25.248 -18.678 -21.257 1.00 68.62 104 ASN A O 1
ATOM 823 N N . PRO A 1 105 ? 25.244 -16.626 -22.166 1.00 61.56 105 PRO A N 1
ATOM 824 C CA . PRO A 1 105 ? 24.819 -17.078 -23.496 1.00 61.56 105 PRO A CA 1
ATOM 825 C C . PRO A 1 105 ? 25.910 -17.841 -24.283 1.00 61.56 105 PRO A C 1
ATOM 827 O O . PRO A 1 105 ? 25.763 -18.085 -25.475 1.00 61.56 105 PRO A O 1
ATOM 830 N N . GLY A 1 106 ? 27.033 -18.208 -23.654 1.00 61.50 106 GLY A N 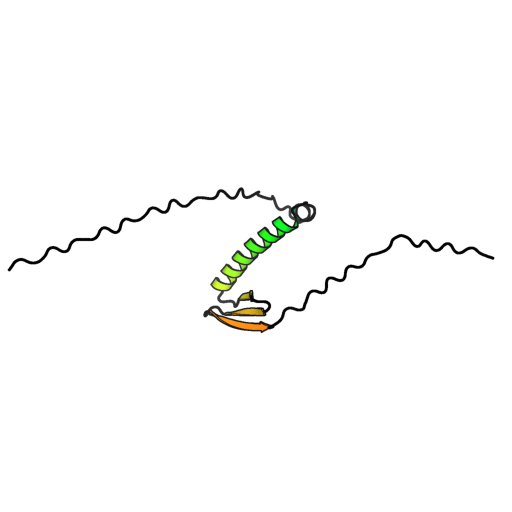1
ATOM 831 C CA . GLY A 1 106 ? 28.301 -18.458 -24.352 1.00 61.50 106 GLY A CA 1
ATOM 832 C C . GLY A 1 106 ? 28.864 -19.883 -24.358 1.00 61.50 106 GLY A C 1
ATOM 833 O O . GLY A 1 106 ? 30.058 -20.028 -24.607 1.00 61.50 106 GLY A O 1
ATOM 834 N N . LYS A 1 107 ? 28.096 -20.945 -24.080 1.00 63.31 107 LYS A N 1
ATOM 835 C CA . LYS A 1 107 ? 28.603 -22.329 -24.231 1.00 63.31 107 LYS A CA 1
ATOM 836 C C . LYS A 1 107 ? 27.805 -23.120 -25.260 1.00 63.31 107 LYS A C 1
ATOM 838 O O . LYS A 1 107 ? 27.001 -23.981 -24.920 1.00 63.31 107 LYS A O 1
ATOM 843 N N . ILE A 1 108 ? 28.088 -22.863 -26.535 1.00 64.94 108 ILE A N 1
ATOM 844 C CA . ILE A 1 108 ? 27.753 -23.801 -27.610 1.00 64.94 108 ILE A CA 1
ATOM 845 C C . ILE A 1 108 ? 28.750 -24.963 -27.504 1.00 64.94 108 ILE A C 1
ATOM 847 O O . ILE A 1 108 ? 29.927 -24.829 -27.836 1.00 64.94 108 ILE A O 1
ATOM 851 N N . LEU A 1 109 ? 28.299 -26.097 -26.970 1.00 67.06 109 LEU A N 1
ATOM 852 C CA . LEU A 1 109 ? 29.089 -27.325 -26.926 1.00 67.06 109 LEU A CA 1
ATOM 853 C C . LEU A 1 109 ? 29.038 -27.990 -28.307 1.00 67.06 109 LEU A C 1
ATOM 855 O O . LEU A 1 109 ? 28.029 -28.582 -28.682 1.00 67.06 109 LEU A O 1
ATOM 859 N N . HIS A 1 110 ? 30.126 -27.907 -29.071 1.00 64.62 110 HIS A N 1
ATOM 860 C CA . HIS A 1 110 ? 30.259 -28.660 -30.317 1.00 64.62 110 HIS A CA 1
ATOM 861 C C . HIS A 1 110 ? 30.713 -30.094 -30.019 1.00 64.62 110 HIS A C 1
ATOM 863 O O . HIS A 1 110 ? 31.858 -30.331 -29.633 1.00 64.62 110 HIS A O 1
ATOM 869 N N . ALA A 1 111 ? 29.823 -31.066 -30.219 1.00 69.75 111 ALA A N 1
ATOM 870 C CA . ALA A 1 111 ? 30.189 -32.477 -30.216 1.00 69.75 111 ALA A CA 1
ATOM 871 C C . ALA A 1 111 ? 30.846 -32.844 -31.558 1.00 69.75 111 ALA A C 1
ATOM 873 O O . ALA A 1 111 ? 30.248 -32.664 -32.619 1.00 69.75 111 ALA A O 1
ATOM 874 N N . ARG A 1 112 ? 32.074 -33.378 -31.525 1.00 64.19 112 ARG A N 1
ATOM 875 C CA . ARG A 1 112 ? 32.748 -33.948 -32.702 1.00 64.19 112 ARG A CA 1
ATOM 876 C C . ARG A 1 112 ? 32.651 -35.472 -32.644 1.00 64.19 112 ARG A C 1
ATOM 878 O O . ARG A 1 112 ? 33.046 -36.077 -31.650 1.00 64.19 112 ARG A O 1
ATOM 885 N N . LYS A 1 113 ? 32.123 -36.084 -33.705 1.00 61.16 113 LYS A N 1
ATOM 886 C CA . LYS A 1 113 ? 32.031 -37.543 -33.860 1.00 61.16 113 LYS A CA 1
ATOM 887 C C . LYS A 1 113 ? 33.433 -38.116 -34.140 1.00 61.16 113 LYS A C 1
ATOM 889 O O . LYS A 1 113 ? 34.133 -37.568 -34.992 1.00 61.16 113 LYS A O 1
ATOM 894 N N . LYS A 1 114 ? 33.839 -39.145 -33.387 1.00 58.38 114 LYS A N 1
ATOM 895 C CA . LYS A 1 114 ? 35.017 -39.979 -33.683 1.00 58.38 114 LYS A CA 1
ATOM 896 C C . LYS A 1 114 ? 34.672 -41.019 -34.739 1.00 58.38 114 LYS A C 1
ATOM 898 O O . LYS A 1 114 ? 33.505 -41.474 -34.730 1.00 58.38 114 LYS A O 1
#

Organism: NCBI:txid3121375

Sequence (114 aa):
MKSPKKKILKKSRSRLKGRIQHSSSRQYLVSRDFSDVEDSEDAFEIIKELAATAGKSAAAEAKAAGLPRTFVRDNSIILQYPDGKEEIIDSRLPDINVFFFSVNPGKILHARKK

Radius of gyration: 28.8 Å; chains: 1; bounding box: 52×94×74 Å